Protein AF-A0A914PUN3-F1 (afdb_monomer_lite)

Radius of gyration: 15.95 Å; chains: 1; bounding box: 42×35×40 Å

Sequence (81 aa):
MAVAKDEISAEKCRSLLVIKKEFIHLSEDGLNKLVGGKAPHIKKIISEADLINIEEHGIDKIVLVGNKKAIDDAKKMIRLL

pLDDT: mean 75.6, std 11.87, range [41.31, 88.62]

Structure (mmCIF, N/CA/C/O backbone):
data_AF-A0A914PUN3-F1
#
_entry.id   AF-A0A914PUN3-F1
#
loop_
_atom_site.group_PDB
_atom_site.id
_atom_site.type_symbol
_atom_site.label_atom_id
_atom_site.label_alt_id
_atom_site.label_comp_id
_atom_site.label_asym_id
_atom_site.label_entity_id
_atom_site.label_seq_id
_atom_site.pdbx_PDB_ins_code
_atom_site.Cartn_x
_atom_site.Cartn_y
_atom_site.Cartn_z
_atom_site.occupancy
_atom_site.B_iso_or_equiv
_atom_site.auth_seq_id
_atom_site.auth_comp_id
_atom_site.auth_asym_id
_atom_site.auth_atom_id
_atom_site.pdbx_PDB_model_num
ATOM 1 N N . MET A 1 1 ? 28.588 -25.765 -24.886 1.00 41.31 1 MET A N 1
ATOM 2 C CA . MET A 1 1 ? 28.476 -24.736 -23.831 1.00 41.31 1 MET A CA 1
ATOM 3 C C . MET A 1 1 ? 27.056 -24.190 -23.888 1.00 41.31 1 MET A C 1
ATOM 5 O O . MET A 1 1 ? 26.721 -23.523 -24.858 1.00 41.31 1 MET A O 1
ATOM 9 N N . ALA A 1 2 ? 26.182 -24.605 -22.970 1.00 45.09 2 ALA A N 1
ATOM 10 C CA . ALA A 1 2 ? 24.774 -24.213 -22.985 1.00 45.09 2 ALA A CA 1
ATOM 11 C C . ALA A 1 2 ? 24.653 -22.776 -22.465 1.00 45.09 2 ALA A C 1
ATOM 13 O O . ALA A 1 2 ? 24.819 -22.530 -21.274 1.00 45.09 2 ALA A O 1
ATOM 14 N N . VAL A 1 3 ? 24.413 -21.826 -23.367 1.00 55.66 3 VAL A N 1
ATOM 15 C CA . VAL A 1 3 ? 23.993 -20.477 -22.988 1.00 55.66 3 VAL A CA 1
ATOM 16 C C . VAL A 1 3 ? 22.530 -20.612 -22.589 1.00 55.66 3 VAL A C 1
ATOM 18 O O . VAL A 1 3 ? 21.658 -20.699 -23.454 1.00 55.66 3 VAL A O 1
ATOM 21 N N . ALA A 1 4 ? 22.272 -20.725 -21.287 1.00 53.59 4 ALA A N 1
ATOM 22 C CA . ALA A 1 4 ? 20.952 -20.480 -20.728 1.00 53.59 4 ALA A CA 1
ATOM 23 C C . ALA A 1 4 ? 20.614 -19.032 -21.092 1.00 53.59 4 ALA A C 1
ATOM 25 O O . ALA A 1 4 ? 21.110 -18.105 -20.465 1.00 53.59 4 ALA A O 1
ATOM 26 N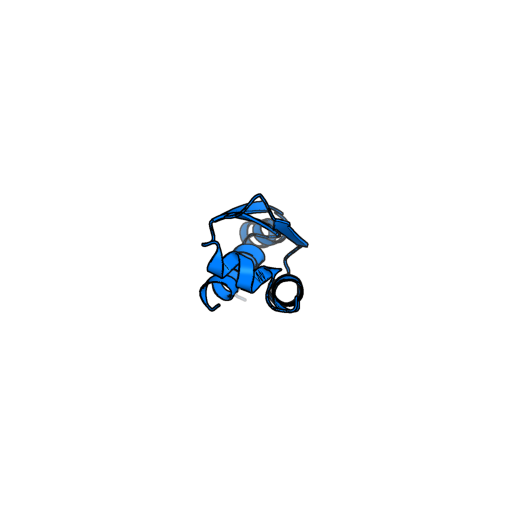 N . LYS A 1 5 ? 19.909 -18.839 -22.211 1.00 53.34 5 LYS A N 1
ATOM 27 C CA . LYS A 1 5 ? 19.521 -17.512 -22.675 1.00 53.34 5 LYS A CA 1
ATOM 28 C C . LYS A 1 5 ? 18.620 -16.928 -21.602 1.00 53.34 5 LYS A C 1
ATOM 30 O O . LYS A 1 5 ? 17.546 -17.465 -21.353 1.00 53.34 5 LYS A O 1
ATOM 35 N N . ASP A 1 6 ? 19.122 -15.880 -20.966 1.00 57.81 6 ASP A N 1
ATOM 36 C CA . ASP A 1 6 ? 18.473 -15.014 -19.997 1.00 57.81 6 ASP A CA 1
ATOM 37 C C . ASP A 1 6 ? 17.092 -14.534 -20.477 1.00 57.81 6 ASP A C 1
ATOM 39 O O . ASP A 1 6 ? 16.898 -13.386 -20.865 1.00 57.81 6 ASP A O 1
ATOM 43 N N . GLU A 1 7 ? 16.082 -15.394 -20.400 1.00 52.47 7 GLU A N 1
ATOM 44 C CA . GLU A 1 7 ? 14.671 -15.008 -20.384 1.00 52.47 7 GLU A CA 1
ATOM 45 C C . GLU A 1 7 ? 14.283 -14.548 -18.972 1.00 52.47 7 GLU A C 1
ATOM 47 O O . GLU A 1 7 ? 13.200 -14.830 -18.458 1.00 52.47 7 GLU A O 1
ATOM 52 N N . ILE A 1 8 ? 15.153 -13.774 -18.315 1.00 58.03 8 ILE A N 1
ATOM 53 C CA . ILE A 1 8 ? 14.666 -12.796 -17.345 1.00 58.03 8 ILE A CA 1
ATOM 54 C C . ILE A 1 8 ? 13.985 -11.732 -18.208 1.00 58.03 8 ILE A C 1
ATOM 56 O O . ILE A 1 8 ? 14.575 -10.726 -18.593 1.00 58.03 8 ILE A O 1
ATOM 60 N N . SER A 1 9 ? 12.759 -12.072 -18.620 1.00 62.47 9 SER A N 1
ATOM 61 C CA . SER A 1 9 ? 12.026 -11.473 -19.725 1.00 62.47 9 SER A CA 1
ATOM 62 C C . SER A 1 9 ? 12.042 -9.959 -19.632 1.00 62.47 9 SER A C 1
ATOM 64 O O . SER A 1 9 ? 11.811 -9.392 -18.564 1.00 62.47 9 SER A O 1
ATOM 66 N N . ALA A 1 10 ? 12.206 -9.289 -20.770 1.00 62.66 10 ALA A N 1
ATOM 67 C CA . ALA A 1 10 ? 12.007 -7.847 -20.883 1.00 62.66 10 ALA A CA 1
ATOM 68 C C . ALA A 1 10 ? 10.675 -7.385 -20.248 1.00 62.66 10 ALA A C 1
ATOM 70 O O . ALA A 1 10 ? 10.576 -6.260 -19.768 1.00 62.66 10 ALA A O 1
ATOM 71 N N . GLU A 1 11 ? 9.665 -8.259 -20.179 1.00 64.94 11 GLU A N 1
ATOM 72 C CA . GLU A 1 11 ? 8.419 -8.057 -19.430 1.00 64.94 11 GLU A CA 1
ATOM 73 C C . GLU A 1 11 ? 8.615 -7.886 -17.918 1.00 64.94 11 GLU A C 1
ATOM 75 O O . GLU A 1 11 ? 7.983 -7.020 -17.312 1.00 64.94 11 GLU A O 1
ATOM 80 N N . LYS A 1 12 ? 9.519 -8.653 -17.305 1.00 64.19 12 LYS A N 1
ATOM 81 C CA . LYS A 1 12 ? 9.880 -8.532 -15.889 1.00 64.19 12 LYS A CA 1
ATOM 82 C C . LYS A 1 12 ? 10.568 -7.189 -15.638 1.00 64.19 12 LYS A C 1
ATOM 84 O O . LYS A 1 12 ? 10.164 -6.470 -14.728 1.00 64.19 12 LYS A O 1
ATOM 89 N N . CYS A 1 13 ? 11.491 -6.781 -16.511 1.00 66.50 13 CYS A N 1
ATOM 90 C CA . CYS A 1 13 ? 12.109 -5.450 -16.452 1.00 66.50 13 CYS A CA 1
ATOM 91 C C . CYS A 1 13 ? 11.096 -4.317 -16.689 1.00 66.50 13 CYS A C 1
ATOM 93 O O . CYS A 1 13 ? 11.081 -3.342 -15.940 1.00 66.50 13 CYS A O 1
ATOM 95 N N . ARG A 1 14 ? 10.181 -4.455 -17.660 1.00 66.50 14 ARG A N 1
ATOM 96 C CA . ARG A 1 14 ? 9.085 -3.489 -17.864 1.00 66.50 14 ARG A CA 1
ATOM 97 C C . ARG A 1 14 ? 8.205 -3.376 -16.628 1.00 66.50 14 ARG A C 1
ATOM 99 O O . ARG A 1 14 ? 7.848 -2.271 -16.249 1.00 66.50 14 ARG A O 1
ATOM 106 N N . SER A 1 15 ? 7.875 -4.487 -15.977 1.00 63.56 15 SER A N 1
ATOM 107 C CA . SER A 1 15 ? 7.016 -4.467 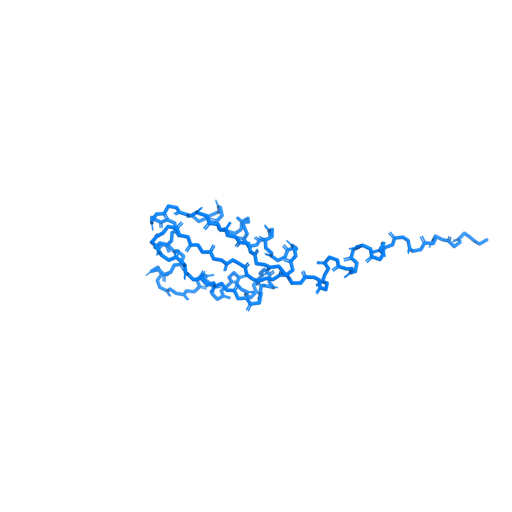-14.788 1.00 63.56 15 SER A CA 1
ATOM 108 C C . SER A 1 15 ? 7.632 -3.734 -13.588 1.00 63.56 15 SER A C 1
ATOM 110 O O . SER A 1 15 ? 6.884 -3.234 -12.750 1.00 63.56 15 SER A O 1
ATOM 112 N N . LEU A 1 16 ? 8.967 -3.621 -13.541 1.00 65.81 16 LEU A N 1
ATOM 113 C CA . LEU A 1 16 ? 9.696 -2.814 -12.557 1.00 65.81 16 LEU A CA 1
ATOM 114 C C . LEU A 1 16 ? 9.685 -1.319 -12.910 1.00 65.81 16 LEU A C 1
ATOM 116 O O . LEU A 1 16 ? 9.644 -0.485 -12.013 1.00 65.81 16 LEU A O 1
ATOM 120 N N . LEU A 1 17 ? 9.695 -0.986 -14.204 1.00 69.69 17 LEU A N 1
ATOM 121 C CA . LEU A 1 17 ? 9.737 0.394 -14.704 1.00 69.69 17 LEU A CA 1
ATOM 122 C C . LEU A 1 17 ? 8.352 1.050 -14.813 1.00 69.69 17 LEU A C 1
ATOM 124 O O . LEU A 1 17 ? 8.244 2.274 -14.826 1.00 69.69 17 LEU A O 1
ATOM 128 N N . VAL A 1 18 ? 7.283 0.258 -14.922 1.00 77.62 18 VAL A N 1
ATOM 129 C CA . VAL A 1 18 ? 5.920 0.780 -15.068 1.00 77.62 18 VAL A CA 1
ATOM 130 C C . VAL A 1 18 ? 5.360 1.161 -13.702 1.00 77.62 18 VAL A C 1
ATOM 132 O O . VAL A 1 18 ? 4.933 0.306 -12.924 1.00 77.62 18 VAL A O 1
ATOM 135 N N . ILE A 1 19 ? 5.307 2.467 -13.455 1.00 82.50 19 ILE A N 1
ATOM 136 C CA . ILE A 1 19 ? 4.591 3.051 -12.323 1.00 82.50 19 ILE A CA 1
ATOM 137 C C . ILE A 1 19 ? 3.092 2.996 -12.619 1.00 82.50 19 ILE A C 1
ATOM 139 O O . ILE A 1 19 ? 2.632 3.449 -13.669 1.00 82.50 19 ILE A O 1
ATOM 143 N N . LYS A 1 20 ? 2.322 2.443 -11.686 1.00 84.81 20 LYS A N 1
ATOM 144 C CA . LYS A 1 20 ? 0.862 2.396 -11.730 1.00 84.81 20 LYS A CA 1
ATOM 145 C C . LYS A 1 20 ? 0.280 3.069 -10.499 1.00 84.81 20 LYS A C 1
ATOM 147 O O . LYS A 1 20 ? 0.927 3.163 -9.458 1.00 84.81 20 LYS A O 1
ATOM 152 N N . LYS A 1 21 ? -0.960 3.525 -10.648 1.00 88.62 21 LYS A N 1
ATOM 153 C CA . LYS A 1 21 ? -1.820 3.925 -9.540 1.00 88.62 21 LYS A CA 1
ATOM 154 C C . LYS A 1 21 ? -2.891 2.862 -9.374 1.00 88.62 21 LYS A C 1
ATOM 156 O O . LYS A 1 21 ? -3.521 2.486 -10.364 1.00 88.62 21 LYS A O 1
ATOM 161 N N . GLU A 1 22 ? -3.094 2.385 -8.157 1.00 87.44 22 GLU A N 1
ATOM 162 C CA . GLU A 1 22 ? -4.115 1.387 -7.868 1.00 87.44 22 GLU A CA 1
ATOM 163 C C . GLU A 1 22 ? -4.948 1.789 -6.658 1.00 87.44 22 GLU A C 1
ATOM 165 O O . GLU A 1 22 ? -4.417 2.148 -5.609 1.00 87.44 22 GLU A O 1
ATOM 170 N N . PHE A 1 23 ? -6.267 1.736 -6.831 1.00 87.12 23 PHE A N 1
ATOM 171 C CA . PHE A 1 23 ? -7.234 2.103 -5.808 1.00 87.12 23 PHE A CA 1
ATOM 172 C C . PHE A 1 23 ? -7.547 0.892 -4.939 1.00 87.12 23 PHE A C 1
ATOM 174 O O . PHE A 1 23 ? -7.826 -0.197 -5.449 1.00 87.12 23 PHE A O 1
ATOM 181 N N . ILE A 1 24 ? -7.523 1.096 -3.629 1.00 85.62 24 ILE A N 1
ATOM 182 C CA . ILE A 1 24 ? -7.897 0.088 -2.647 1.00 85.62 24 ILE A CA 1
ATOM 183 C C . ILE A 1 24 ? -8.970 0.681 -1.757 1.00 85.62 24 ILE A C 1
ATOM 185 O O . ILE A 1 24 ? -8.766 1.722 -1.134 1.00 85.62 24 ILE A O 1
ATOM 189 N N . HIS A 1 25 ? -10.096 -0.019 -1.686 1.00 83.19 25 HIS A N 1
ATOM 190 C CA . HIS A 1 25 ? -11.112 0.227 -0.679 1.00 83.19 25 HIS A CA 1
ATOM 191 C C . HIS A 1 25 ? -10.717 -0.460 0.621 1.00 83.19 25 HIS A C 1
ATOM 193 O O . HIS A 1 25 ? -10.420 -1.658 0.636 1.00 83.19 25 HIS A O 1
ATOM 199 N N . LEU A 1 26 ? -10.720 0.307 1.701 1.00 77.12 26 LEU A N 1
ATOM 200 C CA . LEU A 1 26 ? -10.505 -0.165 3.060 1.00 77.12 26 LEU A CA 1
ATOM 201 C C . LEU A 1 26 ? -11.728 0.200 3.892 1.00 77.12 26 LEU A C 1
ATOM 203 O O . LEU A 1 26 ? -12.383 1.208 3.644 1.00 77.12 26 LEU A O 1
ATOM 207 N N . SER A 1 27 ? -12.040 -0.626 4.888 1.00 80.31 27 SER A N 1
ATOM 208 C CA . SER A 1 27 ? -13.000 -0.221 5.910 1.00 80.31 27 SER A CA 1
ATOM 209 C C . SER A 1 27 ? -12.471 1.001 6.659 1.00 80.31 27 SER A C 1
ATOM 211 O O . SER A 1 27 ? -11.258 1.194 6.764 1.00 80.31 27 SER A O 1
ATOM 213 N N . GLU A 1 28 ? -13.377 1.797 7.218 1.00 76.88 28 GLU A N 1
ATOM 214 C CA . GLU A 1 28 ? -13.031 2.980 8.011 1.00 76.88 28 GLU A CA 1
ATOM 215 C C . GLU A 1 28 ? -12.082 2.618 9.171 1.00 76.88 28 GLU A C 1
ATOM 217 O O . GLU A 1 28 ? -11.081 3.296 9.377 1.00 76.88 28 GLU A O 1
ATOM 222 N N . ASP A 1 29 ? -12.291 1.472 9.835 1.00 77.19 29 ASP A N 1
ATOM 223 C CA . ASP A 1 29 ? -11.360 0.908 10.826 1.00 77.19 29 ASP A CA 1
ATOM 224 C C . ASP A 1 29 ? -9.960 0.623 10.260 1.00 77.19 29 ASP A C 1
ATOM 226 O O . ASP A 1 29 ? -8.950 0.924 10.899 1.00 77.19 29 ASP A O 1
ATOM 230 N N . GLY A 1 30 ? -9.878 0.036 9.061 1.00 76.31 30 GLY A N 1
ATOM 231 C CA . GLY A 1 30 ? -8.608 -0.269 8.401 1.00 76.31 30 GLY A CA 1
ATOM 232 C C . GLY A 1 30 ? -7.862 0.999 7.992 1.00 76.31 30 GLY A C 1
ATOM 233 O O . GLY A 1 30 ? -6.654 1.102 8.212 1.00 76.31 30 GLY A O 1
ATOM 234 N N . LEU A 1 31 ? -8.587 1.993 7.472 1.00 76.44 31 LEU A N 1
ATOM 235 C CA . LEU A 1 31 ? -8.043 3.310 7.152 1.00 76.44 31 LEU A CA 1
ATOM 236 C C . LEU A 1 31 ? -7.552 4.018 8.419 1.00 76.44 31 LEU A C 1
ATOM 238 O O . LEU A 1 31 ? -6.437 4.530 8.451 1.00 76.44 31 LEU A O 1
ATOM 242 N N . ASN A 1 32 ? -8.335 3.986 9.496 1.00 76.75 32 ASN A N 1
ATOM 243 C CA . ASN A 1 32 ? -7.988 4.635 10.755 1.00 76.75 32 ASN A CA 1
ATOM 244 C C . ASN A 1 32 ? -6.792 3.954 11.447 1.00 76.75 32 ASN A C 1
ATOM 246 O O . ASN A 1 32 ? -5.959 4.626 12.051 1.00 76.75 32 ASN A O 1
ATOM 250 N N . LYS A 1 33 ? -6.612 2.636 11.295 1.00 76.62 33 LYS A N 1
ATOM 251 C CA . LYS A 1 33 ? -5.370 1.949 11.703 1.00 76.62 33 LYS A CA 1
ATOM 252 C C . LYS A 1 33 ? -4.163 2.365 10.860 1.00 76.62 33 LYS A C 1
ATOM 254 O O . LYS A 1 33 ? -3.062 2.495 11.393 1.00 76.62 33 LYS A O 1
ATOM 259 N N . LEU A 1 34 ? -4.365 2.561 9.558 1.00 74.31 34 LEU A N 1
ATOM 260 C CA . LEU A 1 34 ? -3.305 2.916 8.617 1.00 74.31 34 LEU A CA 1
ATOM 261 C C . LEU A 1 34 ? -2.839 4.374 8.798 1.00 74.31 34 LEU A C 1
ATOM 263 O O . LEU A 1 34 ? -1.634 4.634 8.819 1.00 74.31 34 LEU A O 1
ATOM 267 N N . VAL A 1 35 ? -3.793 5.294 8.966 1.00 71.06 35 VAL A N 1
ATOM 268 C CA . VAL A 1 35 ? -3.612 6.755 9.029 1.00 71.06 35 VAL A CA 1
ATOM 269 C C . VAL A 1 35 ? -3.598 7.267 10.477 1.00 71.06 35 VAL A C 1
ATOM 271 O O . VAL A 1 35 ? -2.659 7.943 10.897 1.00 71.06 35 VAL A O 1
ATOM 274 N N . GLY A 1 36 ? -4.628 6.935 11.260 1.00 60.88 36 GLY A N 1
ATOM 275 C CA . GLY A 1 36 ? -4.907 7.500 12.590 1.00 60.88 36 GLY A CA 1
ATOM 276 C C . GLY A 1 36 ? -4.155 6.851 13.759 1.00 60.88 36 GLY A C 1
ATOM 277 O O . GLY A 1 36 ? -3.954 7.477 14.803 1.00 60.88 36 GLY A O 1
ATOM 278 N N . GLY A 1 37 ? -3.662 5.621 13.606 1.00 53.97 37 GLY A N 1
ATOM 279 C CA . GLY A 1 37 ? -2.889 4.915 14.628 1.00 53.97 37 GLY A CA 1
ATOM 280 C C . GLY A 1 37 ? -1.429 5.366 14.686 1.00 53.97 37 GLY A C 1
ATOM 281 O O . GLY A 1 37 ? -0.567 4.718 14.105 1.00 53.97 37 GLY A O 1
ATOM 282 N N . LYS A 1 38 ? -1.114 6.469 15.381 1.00 52.16 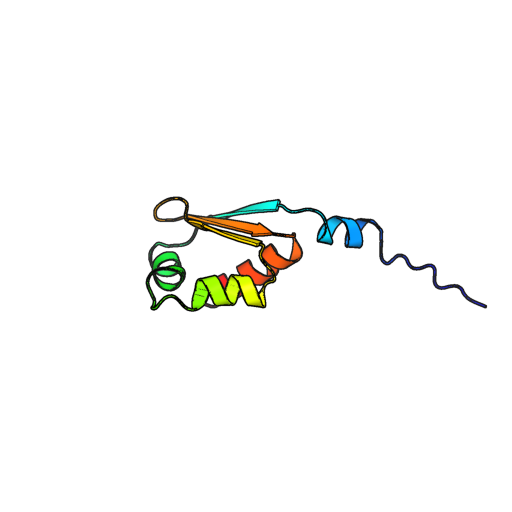38 LYS A N 1
ATOM 283 C CA . LYS A 1 38 ? 0.269 6.937 15.657 1.00 52.16 38 LYS A CA 1
ATOM 284 C C . LYS A 1 38 ? 1.229 7.035 14.448 1.00 52.16 38 LYS A C 1
ATOM 286 O O . LYS A 1 38 ? 2.413 7.225 14.666 1.00 52.16 38 LYS A O 1
ATOM 291 N N . ALA A 1 39 ? 0.780 6.981 13.197 1.00 55.38 39 ALA A N 1
ATOM 292 C CA . ALA A 1 39 ? 1.544 7.355 12.003 1.00 55.38 39 ALA A CA 1
ATOM 293 C C . ALA A 1 39 ? 2.879 6.627 11.644 1.00 55.38 39 ALA A C 1
ATOM 295 O O . ALA A 1 39 ? 3.593 7.177 10.794 1.00 55.38 39 ALA A O 1
ATOM 296 N N . PRO A 1 40 ? 3.277 5.420 12.132 1.00 65.06 40 PRO A N 1
ATOM 297 C CA . PRO A 1 40 ? 4.429 4.743 11.534 1.00 65.06 40 PRO A CA 1
ATOM 298 C C . PRO A 1 40 ? 4.042 3.863 10.333 1.00 65.06 40 PRO A C 1
ATOM 300 O O . PRO A 1 40 ? 4.914 3.539 9.533 1.00 65.06 40 PRO A O 1
ATOM 303 N N . HIS A 1 41 ? 2.773 3.460 10.178 1.00 75.44 41 HIS A N 1
ATOM 304 C CA . HIS A 1 41 ? 2.404 2.378 9.258 1.00 75.44 41 HIS A CA 1
ATOM 305 C C . HIS A 1 41 ? 2.481 2.772 7.783 1.00 75.44 41 HIS A C 1
ATOM 307 O O . HIS A 1 41 ? 3.090 2.035 7.020 1.00 75.44 41 HIS A O 1
ATOM 313 N N . ILE A 1 42 ? 1.974 3.941 7.377 1.00 78.81 42 ILE A N 1
ATOM 314 C CA . ILE A 1 42 ? 2.073 4.392 5.974 1.00 78.81 42 ILE A CA 1
ATOM 315 C C . ILE A 1 42 ? 3.529 4.543 5.545 1.00 78.81 42 ILE A C 1
ATOM 317 O O . ILE A 1 42 ? 3.931 3.977 4.536 1.00 78.81 42 ILE A O 1
ATOM 321 N N . LYS A 1 43 ? 4.348 5.252 6.332 1.00 79.06 43 LYS A N 1
ATOM 322 C CA . LYS A 1 43 ? 5.773 5.430 6.013 1.00 79.06 43 LYS A CA 1
ATOM 323 C C . LYS A 1 43 ? 6.520 4.099 5.991 1.00 79.06 43 LYS A C 1
ATOM 325 O O . LYS A 1 43 ? 7.373 3.902 5.131 1.00 79.06 43 LYS A O 1
ATOM 330 N N . LYS A 1 44 ? 6.180 3.183 6.902 1.00 83.94 44 LYS A N 1
ATOM 331 C CA . LYS A 1 44 ? 6.737 1.830 6.926 1.00 83.94 44 LYS A CA 1
ATOM 332 C C . LYS A 1 44 ? 6.330 1.033 5.689 1.00 83.94 44 LYS A C 1
ATOM 334 O O . LYS A 1 44 ? 7.200 0.448 5.070 1.00 83.94 44 LYS A O 1
ATOM 339 N N . ILE A 1 45 ? 5.061 1.064 5.284 1.00 83.62 45 ILE A N 1
ATOM 340 C CA . ILE A 1 45 ? 4.583 0.386 4.070 1.00 83.62 45 ILE A CA 1
ATOM 341 C C . ILE A 1 45 ? 5.251 0.988 2.832 1.00 83.62 45 ILE A C 1
ATOM 343 O O . ILE A 1 45 ? 5.710 0.241 1.979 1.00 83.62 45 ILE A O 1
ATOM 347 N N . ILE A 1 46 ? 5.373 2.317 2.752 1.00 84.50 46 ILE A N 1
ATOM 348 C CA . ILE A 1 46 ? 6.078 2.990 1.655 1.00 84.50 46 ILE A CA 1
ATOM 349 C C . ILE A 1 46 ? 7.528 2.505 1.576 1.00 84.50 46 ILE A C 1
ATOM 351 O O . ILE A 1 46 ? 7.986 2.102 0.510 1.00 84.50 46 ILE A O 1
ATOM 355 N N . SER A 1 47 ? 8.220 2.479 2.716 1.00 83.94 47 SER A N 1
ATOM 356 C CA . SER A 1 47 ? 9.625 2.081 2.788 1.00 83.94 47 SER A CA 1
ATOM 357 C C . SER A 1 47 ? 9.863 0.580 2.593 1.00 83.94 47 SER A C 1
ATOM 359 O O . SER A 1 47 ? 10.873 0.215 2.004 1.00 83.94 47 SER A O 1
ATOM 361 N N . GLU A 1 48 ? 9.007 -0.295 3.126 1.00 84.44 48 GLU A N 1
ATOM 362 C CA . GLU A 1 48 ? 9.196 -1.752 3.068 1.00 84.44 48 GLU A CA 1
ATOM 363 C C . GLU A 1 48 ? 8.677 -2.348 1.758 1.00 84.44 48 GLU A C 1
ATOM 365 O O . GLU A 1 48 ? 9.252 -3.313 1.258 1.00 84.44 48 GLU A O 1
ATOM 370 N N . ALA A 1 49 ? 7.606 -1.783 1.195 1.00 83.00 49 ALA A N 1
ATOM 371 C CA . ALA A 1 49 ? 7.049 -2.232 -0.075 1.00 83.00 49 ALA A CA 1
ATOM 372 C C . ALA A 1 49 ? 7.695 -1.550 -1.290 1.00 83.00 49 ALA A C 1
ATOM 374 O O . ALA A 1 49 ? 7.358 -1.915 -2.410 1.00 83.00 49 ALA A O 1
ATOM 375 N N . ASP A 1 50 ? 8.604 -0.585 -1.099 1.00 84.19 50 ASP A N 1
ATOM 376 C CA . ASP A 1 50 ? 9.210 0.202 -2.188 1.00 84.19 50 ASP A CA 1
ATOM 377 C C . ASP A 1 50 ? 8.142 0.919 -3.045 1.00 84.19 50 ASP A C 1
ATOM 379 O O . ASP A 1 50 ? 8.191 0.982 -4.278 1.00 84.19 50 ASP A O 1
ATOM 383 N N . LEU A 1 51 ? 7.101 1.415 -2.370 1.00 84.00 51 LEU A N 1
ATOM 384 C CA . LEU A 1 51 ? 6.078 2.251 -2.989 1.00 84.00 51 LEU A CA 1
ATOM 385 C C . LEU A 1 51 ? 6.616 3.668 -3.164 1.00 84.00 51 LEU A C 1
ATOM 387 O O . LEU A 1 51 ? 7.395 4.172 -2.362 1.00 84.00 51 LEU A O 1
ATOM 391 N N . ILE A 1 52 ? 6.124 4.348 -4.191 1.00 86.06 52 ILE A N 1
ATOM 392 C CA . ILE A 1 52 ? 6.471 5.746 -4.443 1.00 86.06 52 ILE A CA 1
ATOM 393 C C . ILE A 1 52 ? 5.642 6.648 -3.537 1.00 86.06 52 ILE A C 1
ATOM 395 O O . ILE A 1 52 ? 6.167 7.593 -2.954 1.00 86.06 52 ILE A O 1
ATOM 399 N N . ASN A 1 53 ? 4.338 6.375 -3.438 1.00 84.88 53 ASN A N 1
ATOM 400 C CA . ASN A 1 53 ? 3.441 7.166 -2.610 1.00 84.88 53 ASN A CA 1
ATOM 401 C C . ASN A 1 53 ? 2.169 6.396 -2.235 1.00 84.88 53 ASN A C 1
ATOM 403 O O . ASN A 1 53 ? 1.771 5.454 -2.927 1.00 84.88 53 ASN A O 1
ATOM 407 N N . ILE A 1 54 ? 1.510 6.846 -1.170 1.00 85.12 54 ILE A N 1
ATOM 408 C CA . ILE A 1 54 ? 0.144 6.458 -0.812 1.00 85.12 54 ILE A CA 1
ATOM 409 C C . ILE A 1 54 ? -0.668 7.743 -0.663 1.00 85.12 54 ILE A C 1
ATOM 411 O O . ILE A 1 54 ? -0.302 8.611 0.125 1.00 85.12 54 ILE A O 1
ATOM 415 N N . GLU A 1 55 ? -1.749 7.874 -1.426 1.00 84.31 55 GLU A N 1
ATOM 416 C CA . GLU A 1 55 ? -2.652 9.030 -1.380 1.00 84.31 55 GLU A CA 1
ATOM 417 C C . GLU A 1 55 ? -3.989 8.598 -0.769 1.00 84.31 55 GLU A C 1
ATOM 419 O O . GLU A 1 55 ? -4.591 7.621 -1.208 1.00 84.31 55 GLU A O 1
ATOM 424 N N . GLU A 1 56 ? -4.475 9.313 0.240 1.00 79.75 56 GLU A N 1
ATOM 425 C CA . GLU A 1 56 ? -5.814 9.088 0.791 1.00 79.75 56 GLU A CA 1
ATOM 426 C C . GLU A 1 56 ? -6.866 9.719 -0.125 1.00 79.75 56 GLU A C 1
ATOM 428 O O . GLU A 1 56 ? -6.722 10.857 -0.574 1.00 79.75 56 GLU A O 1
ATOM 433 N N . HIS A 1 57 ? -7.932 8.978 -0.416 1.00 77.94 57 HIS A N 1
ATOM 434 C CA . HIS A 1 57 ? -9.006 9.420 -1.298 1.00 77.94 57 HIS A CA 1
ATOM 435 C C . HIS A 1 57 ? -10.367 9.196 -0.631 1.00 77.94 57 HIS A C 1
ATOM 437 O O . HIS A 1 57 ? -11.086 8.241 -0.917 1.00 77.94 57 HIS A O 1
ATOM 443 N N . GLY A 1 58 ? -10.750 10.132 0.237 1.00 76.69 58 GLY A N 1
ATOM 444 C CA . GLY A 1 58 ? -12.008 10.070 0.981 1.00 76.69 58 GLY A CA 1
ATOM 445 C C . GLY A 1 58 ? -11.893 9.249 2.266 1.00 76.69 58 GLY A C 1
ATOM 446 O O . GLY A 1 58 ? -10.82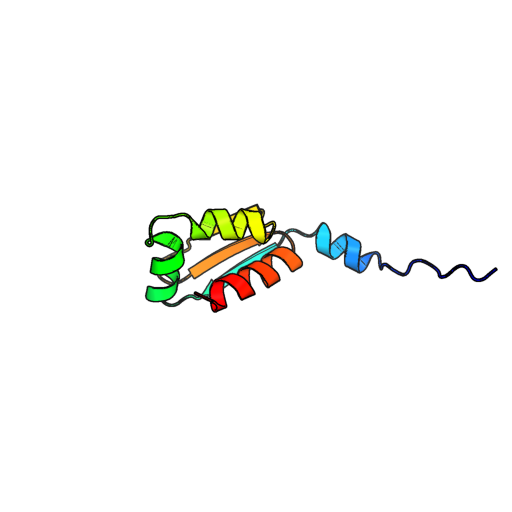1 9.164 2.851 1.00 76.69 58 GLY A O 1
ATOM 447 N N . ILE A 1 59 ? -13.018 8.689 2.717 1.00 72.50 59 ILE A N 1
ATOM 448 C CA . ILE A 1 59 ? -13.158 8.063 4.048 1.00 72.50 59 ILE A CA 1
ATOM 449 C C . ILE A 1 59 ? -12.905 6.542 3.991 1.00 72.50 59 ILE A C 1
ATOM 451 O O . ILE A 1 59 ? -12.631 5.910 5.004 1.00 72.50 59 ILE A O 1
ATOM 455 N N . ASP A 1 60 ? -12.956 5.944 2.798 1.00 78.94 60 ASP A N 1
ATOM 456 C CA . ASP A 1 60 ? -12.912 4.491 2.594 1.00 78.94 60 ASP A CA 1
ATOM 457 C C . ASP A 1 60 ? -11.889 4.041 1.537 1.00 78.94 60 ASP A C 1
ATOM 459 O O . ASP A 1 60 ? -11.876 2.870 1.154 1.00 78.94 60 ASP A O 1
ATOM 463 N N . LYS A 1 61 ? -11.043 4.940 1.007 1.00 83.06 61 LYS A N 1
ATOM 464 C CA . LYS A 1 61 ? -10.131 4.595 -0.100 1.00 83.06 61 LYS A CA 1
ATOM 465 C C . LYS A 1 61 ? -8.750 5.193 0.055 1.00 83.06 61 LYS A C 1
ATOM 467 O O . LYS A 1 61 ? -8.580 6.340 0.464 1.00 83.06 61 LYS A O 1
ATOM 472 N N . ILE A 1 62 ? -7.773 4.420 -0.400 1.00 86.81 62 ILE A N 1
ATOM 473 C CA . ILE A 1 62 ? -6.401 4.863 -0.617 1.00 86.81 62 ILE A CA 1
ATOM 474 C C . ILE A 1 62 ? -5.958 4.516 -2.035 1.00 86.81 62 ILE A C 1
ATOM 476 O O . ILE A 1 62 ? -6.461 3.579 -2.662 1.00 86.81 62 ILE A O 1
ATOM 480 N N . VAL A 1 63 ? -4.986 5.263 -2.531 1.00 88.00 63 VAL A N 1
ATOM 481 C CA . VAL A 1 63 ? -4.346 5.057 -3.822 1.00 88.00 63 VAL A CA 1
ATOM 482 C C . VAL A 1 63 ? -2.895 4.709 -3.570 1.00 88.00 63 VAL A C 1
ATOM 484 O O . VAL A 1 63 ? -2.142 5.512 -3.027 1.00 88.00 63 VAL A O 1
ATOM 487 N N . LEU A 1 64 ? -2.495 3.511 -3.979 1.00 88.38 64 LEU A N 1
ATOM 488 C CA . LEU A 1 64 ? -1.098 3.104 -3.972 1.00 88.38 64 LEU A CA 1
ATOM 489 C C . LEU A 1 64 ? -0.460 3.505 -5.298 1.00 88.38 64 LEU A C 1
ATOM 491 O O . LEU A 1 64 ? -0.971 3.164 -6.368 1.00 88.38 64 LEU A O 1
ATOM 495 N N . VAL A 1 65 ? 0.663 4.212 -5.231 1.00 87.56 65 VAL A N 1
ATOM 496 C CA . VAL A 1 65 ? 1.446 4.620 -6.397 1.00 87.56 65 VAL A CA 1
ATOM 497 C C . VAL A 1 65 ? 2.789 3.912 -6.350 1.00 87.56 65 VAL A C 1
ATOM 499 O O . VAL A 1 65 ? 3.573 4.112 -5.424 1.00 87.56 65 VAL A O 1
ATOM 502 N N . GLY A 1 66 ? 3.080 3.093 -7.353 1.00 88.38 66 GLY A N 1
ATOM 503 C CA . GLY A 1 66 ? 4.348 2.376 -7.432 1.00 88.38 66 GLY A CA 1
ATOM 504 C C . GLY A 1 66 ? 4.382 1.359 -8.558 1.00 88.38 66 GLY A C 1
ATOM 505 O O . GLY A 1 66 ? 3.487 1.307 -9.403 1.00 88.38 66 GLY A O 1
ATOM 506 N N . ASN A 1 67 ? 5.435 0.549 -8.592 1.00 88.44 67 ASN A N 1
ATOM 507 C CA . ASN A 1 67 ? 5.494 -0.568 -9.527 1.00 88.44 67 ASN A CA 1
ATOM 508 C C . ASN A 1 67 ? 4.498 -1.671 -9.108 1.00 88.44 67 ASN A C 1
ATOM 510 O O . ASN A 1 67 ? 3.995 -1.697 -7.981 1.00 88.44 67 ASN A O 1
ATOM 514 N N . LYS A 1 68 ? 4.200 -2.605 -10.018 1.00 84.19 68 LYS A N 1
ATOM 515 C CA . LYS A 1 68 ? 3.217 -3.670 -9.746 1.00 84.19 68 LYS A CA 1
ATOM 516 C C . LYS A 1 68 ? 3.573 -4.483 -8.492 1.00 84.19 68 LYS A C 1
ATOM 518 O O . LYS A 1 68 ? 2.694 -4.808 -7.705 1.00 84.19 68 LYS A O 1
ATOM 523 N N . LYS A 1 69 ? 4.861 -4.783 -8.304 1.00 85.31 69 LYS A N 1
ATOM 524 C CA . LYS A 1 69 ? 5.354 -5.580 -7.176 1.00 85.31 69 LYS A CA 1
ATOM 525 C C . LYS A 1 69 ? 5.143 -4.861 -5.839 1.00 85.31 69 LYS A C 1
ATOM 527 O O . LYS A 1 69 ? 4.632 -5.464 -4.906 1.00 85.31 69 LYS A O 1
ATOM 532 N N . ALA A 1 70 ? 5.473 -3.577 -5.783 1.00 87.00 70 ALA A N 1
ATOM 533 C CA . ALA A 1 70 ? 5.324 -2.719 -4.619 1.00 87.00 70 ALA A CA 1
ATOM 534 C C . ALA A 1 70 ? 3.862 -2.602 -4.194 1.00 87.00 70 ALA A C 1
ATOM 536 O O . ALA A 1 70 ? 3.532 -2.724 -3.018 1.00 87.00 70 ALA A O 1
ATOM 537 N N . ILE A 1 71 ? 2.965 -2.439 -5.169 1.00 87.69 71 ILE A N 1
ATOM 538 C CA . ILE A 1 71 ? 1.522 -2.407 -4.924 1.00 87.69 71 ILE A CA 1
ATOM 539 C C . ILE A 1 71 ? 1.034 -3.753 -4.360 1.00 87.69 71 ILE A C 1
ATOM 541 O O . ILE A 1 71 ? 0.293 -3.768 -3.377 1.00 87.69 71 ILE A O 1
ATOM 545 N N . ASP A 1 72 ? 1.462 -4.882 -4.934 1.00 87.69 72 ASP A N 1
ATOM 546 C CA . ASP A 1 72 ? 1.113 -6.222 -4.438 1.00 87.69 72 ASP A CA 1
ATOM 547 C C . ASP A 1 72 ? 1.652 -6.489 -3.018 1.00 87.69 72 ASP A C 1
ATOM 549 O O . ASP A 1 72 ? 0.954 -7.077 -2.187 1.00 87.69 72 ASP A O 1
ATOM 553 N N . ASP A 1 73 ? 2.872 -6.050 -2.709 1.00 87.56 73 ASP A N 1
ATOM 554 C CA . ASP A 1 73 ? 3.476 -6.245 -1.388 1.00 87.56 73 ASP A CA 1
ATOM 555 C C . ASP A 1 73 ? 2.831 -5.336 -0.330 1.00 87.56 73 ASP A C 1
ATOM 557 O O . ASP A 1 73 ? 2.465 -5.809 0.750 1.00 87.56 73 ASP A O 1
ATOM 561 N N . ALA A 1 74 ? 2.543 -4.080 -0.669 1.00 85.75 74 ALA A N 1
ATOM 562 C CA . ALA A 1 74 ? 1.785 -3.182 0.195 1.00 85.75 74 ALA A CA 1
ATOM 563 C C . ALA A 1 74 ? 0.367 -3.697 0.470 1.00 85.75 74 ALA A C 1
ATOM 565 O O . ALA A 1 74 ? -0.091 -3.672 1.611 1.00 85.75 74 ALA A O 1
ATOM 566 N N . LYS A 1 75 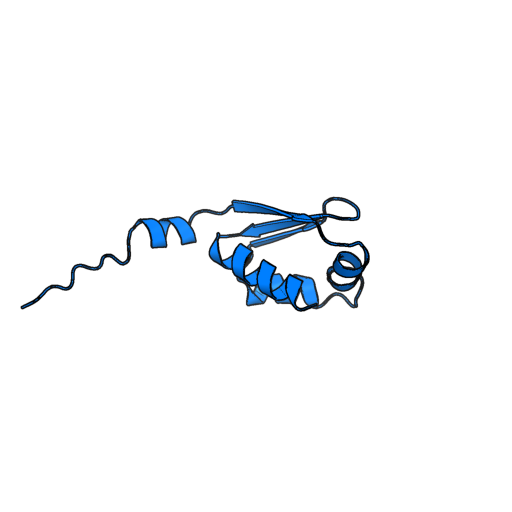? -0.315 -4.253 -0.539 1.00 86.25 75 LYS A N 1
ATOM 567 C CA . LYS A 1 75 ? -1.620 -4.912 -0.364 1.00 86.25 75 LYS A CA 1
ATOM 568 C C . LYS A 1 75 ? -1.580 -6.033 0.668 1.00 86.25 75 LYS A C 1
ATOM 570 O O . LYS A 1 75 ? -2.514 -6.163 1.460 1.00 86.25 75 LYS A O 1
ATOM 575 N N . LYS A 1 76 ? -0.525 -6.853 0.665 1.00 85.88 76 LYS A N 1
ATOM 576 C CA . LYS A 1 76 ? -0.359 -7.922 1.662 1.00 85.88 76 LYS A CA 1
ATOM 577 C C . LYS A 1 76 ? -0.162 -7.344 3.057 1.00 85.88 76 LYS A C 1
ATOM 579 O O . LYS A 1 76 ? -0.797 -7.828 3.985 1.00 85.88 76 LYS A O 1
ATOM 584 N N . MET A 1 77 ? 0.660 -6.303 3.195 1.00 81.69 77 MET A N 1
ATOM 58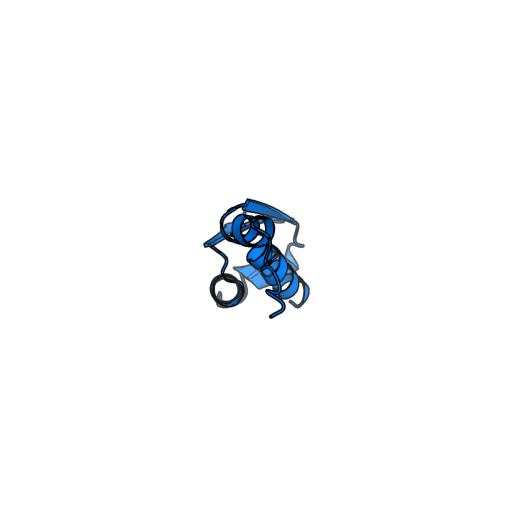5 C CA . MET A 1 77 ? 0.885 -5.637 4.483 1.00 81.69 77 MET A CA 1
ATOM 586 C C . MET A 1 77 ? -0.403 -5.031 5.044 1.00 81.69 77 MET A C 1
ATOM 588 O O . MET A 1 77 ? -0.687 -5.190 6.225 1.00 81.69 77 MET A O 1
ATOM 592 N N . ILE A 1 78 ? -1.214 -4.405 4.190 1.00 80.44 78 ILE A N 1
ATOM 593 C CA . ILE A 1 78 ? -2.490 -3.800 4.588 1.00 80.44 78 ILE A CA 1
ATOM 594 C C . ILE A 1 78 ? -3.499 -4.860 5.051 1.00 80.44 78 ILE A C 1
ATOM 596 O O . ILE A 1 78 ? -4.226 -4.632 6.010 1.00 80.44 78 ILE A O 1
ATOM 600 N N . ARG A 1 79 ? -3.527 -6.039 4.417 1.00 76.19 79 ARG A N 1
ATOM 601 C CA . ARG A 1 79 ? -4.405 -7.153 4.824 1.00 76.19 79 ARG A CA 1
ATOM 602 C C . ARG A 1 79 ? -4.026 -7.800 6.161 1.00 76.19 79 ARG A C 1
ATOM 604 O O . ARG A 1 79 ? -4.822 -8.574 6.680 1.00 76.19 79 ARG A O 1
ATOM 611 N N . LEU A 1 80 ? -2.823 -7.548 6.675 1.00 69.12 80 LEU A N 1
ATOM 612 C CA . LEU A 1 80 ? -2.326 -8.113 7.936 1.00 69.12 80 LEU A CA 1
ATOM 613 C C . LEU A 1 80 ? -2.570 -7.193 9.152 1.00 69.12 80 LEU A C 1
ATOM 615 O O . LEU A 1 80 ? -2.186 -7.567 10.261 1.00 69.12 80 LEU A O 1
ATOM 619 N N . LEU A 1 81 ? -3.174 -6.013 8.952 1.00 66.19 81 LEU A N 1
ATOM 620 C CA . LEU A 1 81 ? -3.506 -5.009 9.981 1.00 66.19 81 LEU A CA 1
ATOM 621 C C . LEU A 1 81 ? -4.959 -5.129 10.467 1.00 66.19 81 LEU A C 1
ATOM 623 O O . LEU A 1 81 ? -5.211 -4.842 11.667 1.00 66.19 81 LEU A O 1
#

Foldseek 3Di:
DDPPPPPCPVVVVVLQVDKDKDKDFADLVLVCVQPVVPPPRQVCLCVVLVWPHWADDPRGMIITIHGPSSVVSSVVSSVVD

Organism: NCBI:txid227884

Secondary structure (DSSP, 8-state):
---------HHHHHHHH--EEEEEE--HHHHHHHHTSSS-HHHHHHHHHT-SEEEE-SSSEEEEEE-HHHHHHHHHHHHT-